Protein AF-A0A959CZE5-F1 (afdb_monomer)

Sequence (117 aa):
MIVQFNRFPALAFFLISHFCFGQGYTNWITGDTADVQPDTLLPGIVLAGGGGDNDMAMQWMLSRAGGGDVVVIRASGSDGYNPYFYSELNVTVNSVETFRFESSAASTDPYVINRIR

Structure (mmCIF, N/CA/C/O backbone):
data_AF-A0A959CZE5-F1
#
_entry.id   AF-A0A959CZE5-F1
#
loop_
_atom_site.group_PDB
_atom_site.id
_at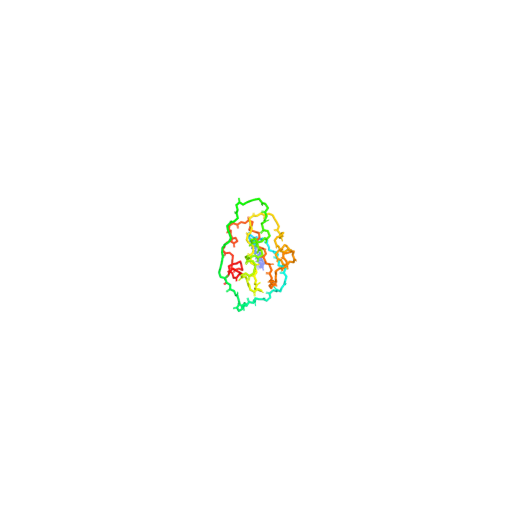om_site.type_symbol
_atom_site.label_atom_id
_atom_site.label_alt_id
_atom_site.label_comp_id
_atom_site.label_asym_id
_atom_site.label_entity_id
_atom_site.label_seq_id
_atom_site.pdbx_PDB_ins_code
_atom_site.Cartn_x
_atom_site.Cartn_y
_atom_site.Cartn_z
_atom_site.occupancy
_atom_site.B_iso_or_equiv
_atom_site.auth_seq_id
_atom_site.auth_comp_id
_atom_site.auth_asym_id
_atom_site.auth_atom_id
_atom_site.pdbx_PDB_model_num
ATOM 1 N N . MET A 1 1 ? -76.801 35.133 6.680 1.00 41.41 1 MET A N 1
ATOM 2 C CA . MET A 1 1 ? -76.519 34.216 7.807 1.00 41.41 1 MET A CA 1
ATOM 3 C C . MET A 1 1 ? -75.661 33.075 7.274 1.00 41.41 1 MET A C 1
ATOM 5 O O . MET A 1 1 ? -75.987 32.607 6.193 1.00 41.41 1 MET A O 1
ATOM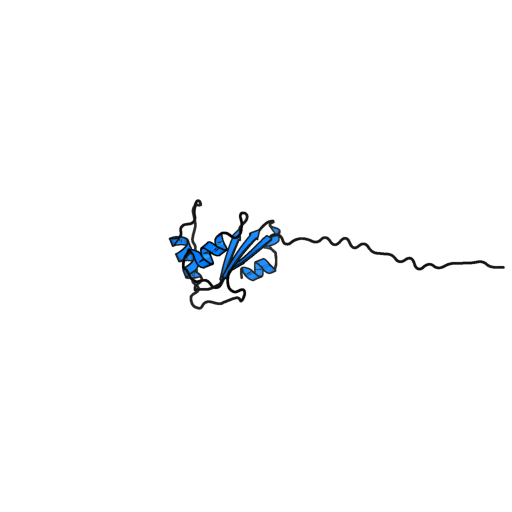 9 N N . ILE A 1 2 ? -74.629 32.663 8.035 1.00 39.00 2 ILE A N 1
ATOM 10 C CA . ILE A 1 2 ? -73.603 31.614 7.770 1.00 39.00 2 ILE A CA 1
ATOM 11 C C . ILE A 1 2 ? -72.404 32.146 6.940 1.00 39.00 2 ILE A C 1
ATOM 13 O O . ILE A 1 2 ? -72.552 32.360 5.746 1.00 39.00 2 ILE A O 1
ATOM 17 N N . VAL A 1 3 ? -71.312 32.675 7.525 1.00 38.94 3 VAL A N 1
ATOM 18 C CA . VAL A 1 3 ? -70.200 32.122 8.362 1.00 38.94 3 VAL A CA 1
ATOM 19 C C . VAL A 1 3 ? -69.025 31.570 7.518 1.00 38.94 3 VAL A C 1
ATOM 21 O O . VAL A 1 3 ? -69.223 30.758 6.623 1.00 38.94 3 VAL A O 1
ATOM 24 N N . GLN A 1 4 ? -67.815 32.075 7.825 1.00 47.50 4 GLN A N 1
ATOM 25 C CA . GLN A 1 4 ? -66.475 31.763 7.278 1.00 47.50 4 GLN A CA 1
ATOM 26 C C . GLN A 1 4 ? -66.137 30.261 7.237 1.00 47.50 4 GLN A C 1
ATOM 28 O O . GLN A 1 4 ? -66.680 29.519 8.038 1.00 47.50 4 GLN A O 1
ATOM 33 N N . PHE A 1 5 ? -65.126 29.855 6.449 1.00 44.06 5 PHE A N 1
ATOM 34 C CA . PHE A 1 5 ? -63.947 29.150 6.995 1.00 44.06 5 PHE A CA 1
ATOM 35 C C . PHE A 1 5 ? -62.761 29.132 6.007 1.00 44.06 5 PHE A C 1
ATOM 37 O O . PHE A 1 5 ? -62.839 28.567 4.918 1.00 44.06 5 PHE A O 1
ATOM 44 N N . ASN A 1 6 ? -61.645 29.733 6.436 1.00 51.19 6 ASN A N 1
ATOM 45 C CA . ASN A 1 6 ? -60.310 29.603 5.845 1.00 51.19 6 ASN A CA 1
ATOM 46 C C . ASN A 1 6 ? -59.882 28.131 5.786 1.00 51.19 6 ASN A C 1
ATOM 48 O O . ASN A 1 6 ? -60.014 27.417 6.781 1.00 51.19 6 ASN A O 1
ATOM 52 N N . ARG A 1 7 ? -59.246 27.710 4.688 1.00 55.41 7 ARG A N 1
ATOM 53 C CA . ARG A 1 7 ? -58.388 26.518 4.684 1.00 55.41 7 ARG A CA 1
ATOM 54 C C . ARG A 1 7 ? -57.014 26.867 4.124 1.00 55.41 7 ARG A C 1
ATOM 56 O O . ARG A 1 7 ? -56.790 26.845 2.921 1.00 55.41 7 ARG A O 1
ATOM 63 N N . PHE A 1 8 ? -56.112 27.209 5.041 1.00 56.47 8 PHE A N 1
ATOM 64 C CA . PHE A 1 8 ? -54.669 27.183 4.819 1.00 56.47 8 PHE A CA 1
ATOM 65 C C . PHE A 1 8 ? -54.232 25.726 4.591 1.00 56.47 8 PHE A C 1
ATOM 67 O O . PHE A 1 8 ? -54.551 24.884 5.435 1.00 56.47 8 PHE A O 1
ATOM 74 N N . PRO A 1 9 ? -53.501 25.387 3.516 1.00 53.44 9 PRO A N 1
ATOM 75 C CA . PRO A 1 9 ? -52.810 24.111 3.462 1.00 53.44 9 PRO A CA 1
ATOM 76 C C . PRO A 1 9 ? -51.580 24.206 4.374 1.00 53.44 9 PRO A C 1
ATOM 78 O O . PRO A 1 9 ? -50.679 25.014 4.149 1.00 53.44 9 PRO A O 1
ATOM 81 N N . ALA A 1 10 ? -51.568 23.412 5.443 1.00 55.50 10 ALA A N 1
ATOM 82 C CA . ALA A 1 10 ? -50.408 23.256 6.307 1.00 55.50 10 ALA A CA 1
ATOM 83 C C . ALA A 1 10 ? -49.283 22.570 5.515 1.00 55.50 10 ALA A C 1
ATOM 85 O O . ALA A 1 10 ? -49.366 21.385 5.195 1.00 55.50 10 ALA A O 1
ATOM 86 N N . LEU A 1 11 ? -48.245 23.331 5.171 1.00 57.84 11 LEU A N 1
ATOM 87 C CA . LEU A 1 11 ? -47.020 22.827 4.561 1.00 57.84 11 LEU A CA 1
ATOM 88 C C . LEU A 1 11 ? -46.191 22.134 5.655 1.00 57.84 11 LEU A C 1
ATOM 90 O O . LEU A 1 11 ? -45.471 22.784 6.410 1.00 57.84 11 LEU A O 1
ATOM 94 N N . ALA A 1 12 ? -46.339 20.817 5.792 1.00 61.09 12 ALA A N 1
ATOM 95 C CA . ALA A 1 12 ? -45.531 20.017 6.708 1.00 61.09 12 ALA A CA 1
ATOM 9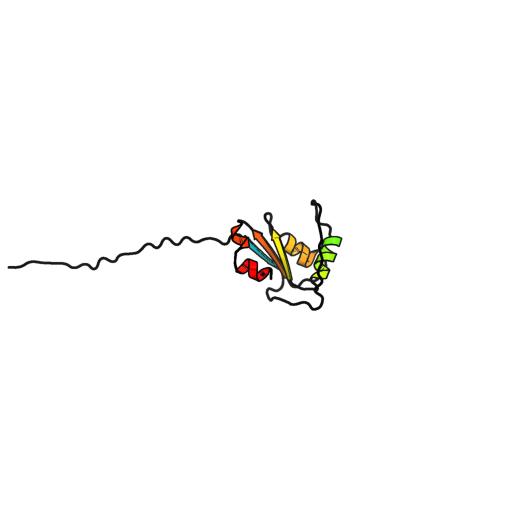6 C C . ALA A 1 12 ? -44.121 19.828 6.120 1.00 61.09 12 ALA A C 1
ATOM 98 O O . ALA A 1 12 ? -43.913 19.016 5.221 1.00 61.09 12 ALA A O 1
ATOM 99 N N . PHE A 1 13 ? -43.152 20.599 6.614 1.00 60.78 13 PHE A N 1
ATOM 100 C CA . PHE A 1 13 ? -41.740 20.463 6.262 1.00 60.78 13 PHE A CA 1
ATOM 101 C C . PHE A 1 13 ? -41.118 19.348 7.119 1.00 60.78 13 PHE A C 1
ATOM 103 O O . PHE A 1 13 ? -40.814 19.551 8.294 1.00 60.78 13 PHE A O 1
ATOM 110 N N . PHE A 1 14 ? -40.979 18.144 6.558 1.00 61.31 14 PHE A N 1
ATOM 111 C CA . PHE A 1 14 ? -40.265 17.039 7.206 1.00 61.31 14 PHE A CA 1
ATOM 112 C C . PHE A 1 14 ? -38.759 17.356 7.216 1.00 61.31 14 PHE A C 1
ATOM 114 O O . PHE A 1 14 ? -38.081 17.248 6.196 1.00 61.31 14 PHE A O 1
ATOM 121 N N . LEU A 1 15 ? -38.227 17.755 8.373 1.00 62.38 15 LEU A N 1
ATOM 122 C CA . LEU A 1 15 ? -36.785 17.834 8.622 1.00 62.38 15 LEU A CA 1
ATOM 123 C C . LEU A 1 15 ? -36.235 16.406 8.734 1.00 62.38 15 LEU A C 1
ATOM 125 O O . LEU A 1 15 ? -36.214 15.814 9.809 1.00 62.38 15 LEU A O 1
ATOM 129 N N . ILE A 1 16 ? -35.821 15.832 7.604 1.00 69.56 16 ILE A N 1
ATOM 130 C CA . ILE A 1 16 ? -35.059 14.581 7.591 1.00 69.56 16 ILE A CA 1
ATOM 131 C C . ILE A 1 16 ? -33.645 14.911 8.074 1.00 69.56 16 ILE A C 1
ATOM 133 O O . ILE A 1 16 ? -32.843 15.505 7.348 1.00 69.56 16 ILE A O 1
ATOM 137 N N . SER A 1 17 ? -33.345 14.542 9.318 1.00 66.88 17 SER A N 1
ATOM 138 C CA . SER A 1 17 ? -31.985 14.541 9.852 1.00 66.88 17 SER A CA 1
ATOM 139 C C . SER A 1 17 ? -31.155 13.528 9.064 1.00 66.88 17 SER A C 1
ATOM 141 O O . SER A 1 17 ? -31.270 12.322 9.269 1.00 66.88 17 SER A O 1
ATOM 143 N N . HIS A 1 18 ? -30.343 14.009 8.125 1.00 61.53 18 HIS A N 1
ATOM 144 C CA . HIS A 1 18 ? -29.396 13.164 7.411 1.00 61.53 18 HIS A CA 1
ATOM 145 C C . HIS A 1 18 ? -28.227 12.865 8.350 1.00 61.53 18 HIS A C 1
ATOM 147 O O . HIS A 1 18 ? -27.381 13.726 8.591 1.00 61.53 18 HIS A O 1
ATOM 153 N N . PHE A 1 19 ? -28.177 11.647 8.886 1.00 62.66 19 PHE A N 1
ATOM 154 C CA . PHE A 1 19 ? -26.943 11.128 9.462 1.00 62.66 19 PHE A CA 1
ATOM 155 C C . PHE A 1 19 ? -25.956 10.909 8.315 1.00 62.66 19 PHE A C 1
ATOM 157 O O . PHE A 1 19 ? -26.038 9.920 7.592 1.00 62.66 19 PHE A O 1
ATOM 164 N N . CYS A 1 20 ? -25.053 11.867 8.113 1.00 62.72 20 CYS A N 1
ATOM 165 C CA . CYS A 1 20 ? -23.914 11.675 7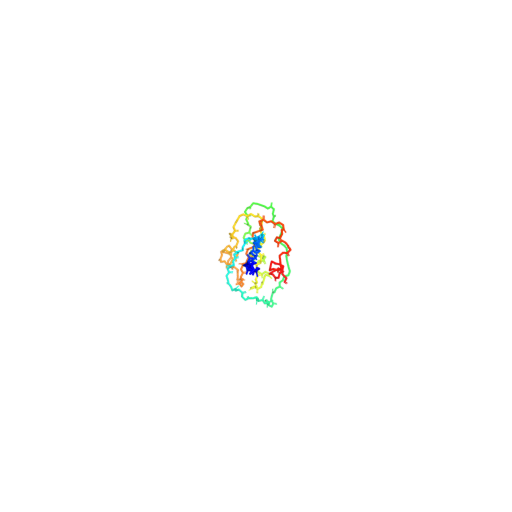.230 1.00 62.72 20 CYS A CA 1
ATOM 166 C C . CYS A 1 20 ? -22.888 10.832 7.993 1.00 62.72 20 CYS A C 1
ATOM 168 O O . CYS A 1 20 ? -22.193 11.336 8.875 1.00 62.72 20 CYS A O 1
ATOM 170 N N . PHE A 1 21 ? -22.843 9.533 7.709 1.00 68.19 21 PHE A N 1
ATOM 171 C CA . PHE A 1 21 ? -21.732 8.700 8.147 1.00 68.19 21 PHE A CA 1
ATOM 172 C C . PHE A 1 21 ? -20.550 8.983 7.221 1.00 68.19 21 PHE A C 1
ATOM 174 O O . PHE A 1 21 ? -20.629 8.749 6.018 1.00 68.19 21 PHE A O 1
ATOM 181 N N . GLY A 1 22 ? -19.474 9.538 7.780 1.00 73.88 22 GLY A N 1
ATOM 182 C CA . GLY A 1 22 ? -18.207 9.657 7.065 1.00 73.88 22 GLY A CA 1
ATOM 183 C C . GLY A 1 22 ? -17.590 8.279 6.825 1.00 73.88 22 GLY A C 1
ATOM 184 O O . GLY A 1 22 ? -17.834 7.344 7.590 1.00 73.88 22 GLY A O 1
ATOM 185 N N . GLN A 1 23 ? -16.781 8.162 5.772 1.00 87.88 23 GLN A N 1
ATOM 186 C CA . GLN A 1 23 ? -15.992 6.959 5.513 1.00 87.88 23 GLN A CA 1
ATOM 187 C C . GLN A 1 23 ? -15.106 6.618 6.721 1.00 87.88 23 GLN A C 1
ATOM 189 O O . GLN A 1 23 ? -14.529 7.497 7.362 1.00 87.88 23 GLN A O 1
ATOM 194 N N . GLY A 1 24 ? -14.989 5.328 7.034 1.00 94.94 24 GLY A N 1
ATOM 195 C CA . GLY A 1 24 ? -14.226 4.845 8.188 1.00 94.94 24 GLY A CA 1
ATOM 196 C C . GLY A 1 24 ? -12.704 4.872 8.007 1.00 94.94 24 GLY A C 1
ATOM 197 O O . GLY A 1 24 ? -12.006 4.265 8.819 1.00 94.94 24 GLY A O 1
ATOM 198 N N . TYR A 1 25 ? -12.196 5.496 6.942 1.00 97.06 25 TYR A N 1
ATOM 199 C CA . TYR A 1 25 ? -10.793 5.485 6.533 1.00 97.06 25 TYR A CA 1
ATOM 200 C C . TYR A 1 25 ? -10.394 6.783 5.815 1.00 97.06 25 TYR A C 1
ATOM 202 O O . TYR A 1 25 ? -11.235 7.530 5.320 1.00 97.06 25 TYR A O 1
ATOM 210 N N . THR A 1 26 ? -9.090 7.011 5.696 1.00 97.50 26 THR A N 1
ATOM 211 C CA . THR A 1 26 ? -8.492 7.950 4.733 1.00 97.50 26 THR A CA 1
ATOM 212 C C . THR A 1 26 ? -7.683 7.149 3.718 1.00 97.50 26 THR A C 1
ATOM 214 O O . THR A 1 26 ? -7.062 6.158 4.109 1.00 97.50 26 THR A O 1
ATOM 217 N N . ASN A 1 27 ? -7.687 7.533 2.440 1.00 97.31 27 ASN A N 1
ATOM 218 C CA . ASN A 1 27 ? -6.858 6.884 1.427 1.00 97.31 27 ASN A CA 1
ATOM 219 C C . ASN A 1 27 ? -6.023 7.867 0.600 1.00 97.31 27 ASN A C 1
ATOM 221 O O . ASN A 1 27 ? -6.380 9.034 0.441 1.00 97.31 27 ASN A O 1
ATOM 225 N N . TRP A 1 28 ? -4.908 7.358 0.079 1.00 98.38 28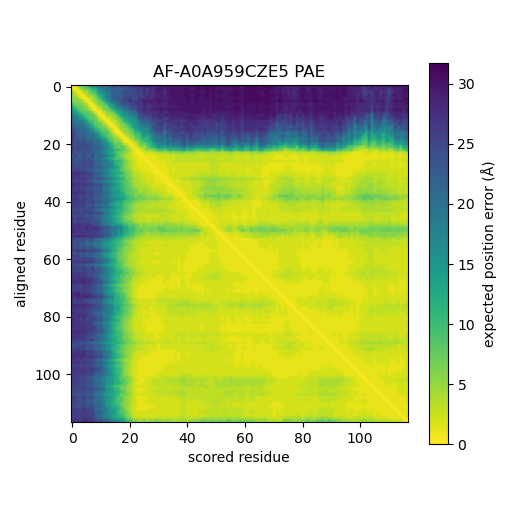 TRP A N 1
ATOM 226 C CA . TRP A 1 28 ? -3.984 8.066 -0.804 1.00 98.38 28 TRP A CA 1
ATOM 227 C C . TRP A 1 28 ? -3.505 7.123 -1.897 1.00 98.38 28 TRP A C 1
ATOM 229 O O . TRP A 1 28 ? -3.109 5.996 -1.601 1.00 98.38 28 TRP A O 1
ATOM 239 N N . ILE A 1 29 ? -3.491 7.597 -3.141 1.00 98.44 29 ILE A N 1
ATOM 240 C CA . ILE A 1 29 ? -3.056 6.820 -4.304 1.00 98.44 29 ILE A CA 1
ATOM 241 C C . ILE A 1 29 ? -1.873 7.524 -4.966 1.00 98.44 29 ILE A C 1
ATOM 243 O O . ILE A 1 29 ? -1.858 8.748 -5.111 1.00 98.44 29 ILE A O 1
ATOM 247 N N . THR A 1 30 ? -0.876 6.747 -5.373 1.00 98.69 30 THR A N 1
ATOM 248 C CA . THR A 1 30 ? 0.257 7.196 -6.186 1.00 98.69 30 THR A CA 1
ATOM 249 C C . THR A 1 30 ? 0.450 6.220 -7.337 1.00 98.69 30 THR A C 1
ATOM 251 O O . THR A 1 30 ? 0.496 5.021 -7.094 1.00 98.69 30 THR A O 1
ATOM 254 N N . GLY A 1 31 ? 0.567 6.723 -8.567 1.00 98.25 31 GLY A N 1
ATOM 255 C CA . GLY A 1 31 ? 0.673 5.900 -9.777 1.00 98.25 31 GLY A CA 1
ATOM 256 C C . GLY A 1 31 ? -0.594 5.922 -10.629 1.00 98.25 31 GLY A C 1
ATOM 257 O O . GLY A 1 31 ? -1.377 6.874 -10.548 1.00 98.25 31 GLY A O 1
ATOM 258 N N . ASP A 1 32 ? -0.767 4.899 -11.466 1.00 97.69 32 ASP A N 1
ATOM 259 C CA . ASP A 1 32 ? -1.974 4.741 -12.283 1.00 97.69 32 ASP A CA 1
ATOM 260 C C . ASP A 1 32 ? -3.156 4.279 -11.412 1.00 97.69 32 ASP A C 1
ATOM 262 O O . ASP A 1 32 ? -3.000 3.566 -10.430 1.00 97.69 32 ASP A O 1
ATOM 266 N N . THR A 1 33 ? -4.363 4.722 -11.740 1.00 95.69 33 THR A N 1
ATOM 267 C CA . THR A 1 33 ? -5.585 4.321 -11.022 1.00 95.69 33 THR A CA 1
ATOM 268 C C . THR A 1 33 ? -6.319 3.173 -11.707 1.00 95.69 33 THR A C 1
ATOM 270 O O . THR A 1 33 ? -7.217 2.581 -11.102 1.00 95.69 33 THR A O 1
ATOM 273 N N . ALA A 1 34 ? -5.953 2.863 -12.953 1.00 96.19 34 ALA A N 1
ATOM 274 C CA . ALA A 1 34 ? -6.435 1.691 -13.656 1.00 96.19 34 ALA A CA 1
ATOM 275 C C . ALA A 1 34 ? -5.794 0.427 -13.070 1.00 96.19 34 ALA A C 1
ATOM 277 O O . ALA A 1 34 ? -4.575 0.348 -12.934 1.00 96.19 34 ALA A O 1
ATOM 278 N N . ASP A 1 35 ? -6.644 -0.542 -12.742 1.00 94.12 35 ASP A N 1
ATOM 279 C CA . ASP A 1 35 ? -6.237 -1.866 -12.274 1.00 94.12 35 ASP A CA 1
ATOM 280 C C . ASP A 1 35 ? -5.455 -2.611 -13.363 1.00 94.12 35 ASP A C 1
ATOM 282 O O . ASP A 1 35 ? -5.830 -2.576 -14.544 1.00 94.12 35 ASP A O 1
ATOM 286 N N . VA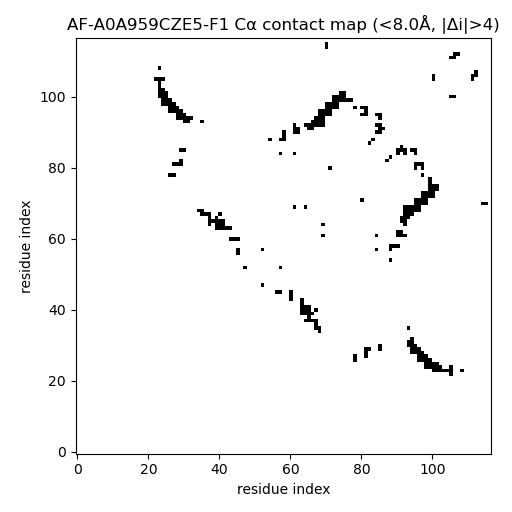L A 1 36 ? -4.377 -3.287 -12.967 1.00 96.19 36 VAL A N 1
ATOM 287 C CA . VAL A 1 36 ? -3.547 -4.081 -13.874 1.00 96.19 36 VAL A CA 1
ATOM 288 C C . VAL A 1 36 ? -3.354 -5.498 -13.352 1.00 96.19 36 VAL A C 1
ATOM 290 O O . VAL A 1 36 ? -3.076 -5.738 -12.181 1.00 96.19 36 VAL A O 1
ATOM 293 N N . GLN A 1 37 ? -3.414 -6.460 -14.271 1.00 94.25 37 GLN A N 1
ATOM 294 C CA . GLN A 1 37 ? -3.112 -7.855 -13.985 1.00 94.25 37 GLN A CA 1
ATOM 295 C C . GLN A 1 37 ? -1.725 -8.212 -14.548 1.00 94.25 37 GLN A C 1
ATOM 297 O O . GLN A 1 37 ? -1.610 -8.485 -15.743 1.00 94.25 37 GLN A O 1
ATOM 302 N N . PRO A 1 38 ? -0.657 -8.191 -13.729 1.00 94.75 38 PRO A N 1
ATOM 303 C CA . PRO A 1 38 ? 0.691 -8.482 -14.201 1.00 94.75 38 PRO A CA 1
ATOM 304 C C . PRO A 1 38 ? 0.893 -9.981 -14.461 1.00 94.75 38 PRO A C 1
ATOM 306 O O . PRO A 1 38 ? 0.545 -10.827 -13.635 1.00 94.75 38 PRO A O 1
ATOM 309 N N . ASP A 1 39 ? 1.553 -10.312 -15.574 1.00 93.50 39 ASP A N 1
ATOM 310 C CA . ASP A 1 39 ? 1.864 -11.697 -15.970 1.00 93.50 39 ASP A CA 1
ATOM 311 C C . ASP A 1 39 ? 2.836 -12.407 -15.008 1.00 93.50 39 ASP A C 1
ATOM 313 O O . ASP A 1 39 ? 2.970 -13.632 -15.023 1.00 93.50 39 ASP A O 1
ATOM 317 N N . THR A 1 40 ? 3.552 -11.640 -14.182 1.00 95.12 40 THR A N 1
ATOM 318 C CA . THR A 1 40 ? 4.643 -12.110 -13.316 1.00 95.12 40 THR A CA 1
ATOM 319 C C . THR A 1 40 ? 4.316 -12.014 -11.823 1.00 95.12 40 THR A C 1
ATOM 321 O O . THR A 1 40 ? 5.229 -12.060 -10.998 1.00 95.12 40 THR A O 1
ATOM 324 N N . LEU A 1 41 ? 3.032 -11.907 -11.455 1.00 96.06 41 LEU A N 1
ATOM 325 C CA . LEU A 1 41 ? 2.603 -11.908 -10.053 1.00 96.06 41 LEU A CA 1
ATOM 326 C C . LEU A 1 41 ? 3.017 -13.209 -9.348 1.00 96.06 41 LEU A C 1
ATOM 328 O O . LEU A 1 41 ? 2.673 -14.307 -9.789 1.00 96.06 41 LEU A O 1
ATOM 332 N N . LEU A 1 42 ? 3.715 -13.096 -8.216 1.00 97.75 42 LEU A N 1
ATOM 333 C CA . LEU A 1 42 ? 4.166 -14.240 -7.421 1.00 97.75 42 LEU A CA 1
ATOM 334 C C . LEU A 1 42 ? 3.679 -14.137 -5.966 1.00 97.75 42 LEU A C 1
ATOM 336 O O . LEU A 1 42 ? 3.775 -13.078 -5.353 1.00 97.75 42 LEU A O 1
ATOM 340 N N . PRO A 1 43 ? 3.230 -15.234 -5.333 1.00 96.81 43 PRO A N 1
ATOM 341 C CA . PRO A 1 43 ? 2.887 -15.212 -3.913 1.00 96.81 43 PRO A CA 1
ATOM 342 C C . PRO A 1 43 ? 4.151 -15.114 -3.049 1.00 96.81 43 PRO A C 1
ATOM 344 O O . PRO A 1 43 ? 5.181 -15.701 -3.379 1.00 96.81 43 PRO A O 1
ATOM 347 N N . GLY A 1 44 ? 4.093 -14.422 -1.913 1.00 96.38 44 GLY A N 1
ATOM 348 C CA . GLY A 1 44 ? 5.195 -14.347 -0.953 1.00 96.38 44 GLY A CA 1
ATOM 349 C C . GLY A 1 44 ? 4.792 -13.620 0.324 1.00 96.38 44 GLY A C 1
ATOM 350 O O . GLY A 1 44 ? 3.822 -12.872 0.330 1.00 96.38 44 GLY A O 1
ATOM 351 N N . ILE A 1 45 ? 5.521 -13.866 1.413 1.00 97.81 45 ILE A N 1
ATOM 352 C CA . ILE A 1 45 ? 5.255 -13.251 2.718 1.00 97.81 45 ILE A CA 1
ATOM 353 C C . ILE A 1 45 ? 6.569 -12.728 3.291 1.00 97.81 45 ILE A C 1
ATOM 355 O O . ILE A 1 45 ? 7.565 -13.451 3.323 1.00 97.81 45 ILE A O 1
ATOM 359 N N . VAL A 1 46 ? 6.540 -11.488 3.777 1.00 97.44 46 VAL A N 1
ATOM 360 C CA . VAL A 1 46 ? 7.568 -10.913 4.648 1.00 97.44 46 VAL A CA 1
ATOM 361 C C . VAL A 1 46 ? 6.958 -10.731 6.034 1.00 97.44 46 VAL A C 1
ATOM 363 O O . VAL A 1 46 ? 5.897 -10.128 6.169 1.00 97.44 46 VAL A O 1
ATOM 366 N N . LEU A 1 47 ? 7.631 -11.240 7.067 1.00 97.50 47 LEU A N 1
ATOM 367 C CA . LEU A 1 47 ? 7.283 -10.978 8.462 1.00 97.50 47 LEU A CA 1
ATOM 368 C C . LEU A 1 47 ? 8.359 -10.075 9.072 1.00 97.50 47 LEU A C 1
ATOM 370 O O . LEU A 1 47 ? 9.474 -10.525 9.332 1.00 97.50 47 LEU A O 1
ATOM 374 N N . ALA A 1 48 ? 8.032 -8.799 9.270 1.00 95.75 48 ALA A N 1
ATOM 375 C CA . ALA A 1 48 ? 8.941 -7.813 9.848 1.00 95.75 48 ALA A CA 1
ATOM 376 C C . ALA A 1 48 ? 8.808 -7.767 11.380 1.00 95.75 48 ALA A C 1
ATOM 378 O O . ALA A 1 48 ? 7.703 -7.766 11.918 1.00 95.75 48 ALA A O 1
ATOM 379 N N . GLY A 1 49 ? 9.937 -7.703 12.090 1.00 95.69 49 GLY A N 1
ATOM 380 C CA . GLY A 1 49 ? 9.980 -7.704 13.561 1.00 95.69 49 GLY A CA 1
ATOM 381 C C . GLY A 1 49 ? 9.675 -6.357 14.234 1.00 95.69 49 GLY A C 1
ATOM 382 O O . GLY A 1 49 ? 9.716 -6.277 15.459 1.00 95.69 49 GLY A O 1
ATOM 383 N N . GLY A 1 50 ? 9.384 -5.310 13.457 1.00 91.75 50 GLY A N 1
ATOM 384 C CA . GLY A 1 50 ? 9.267 -3.930 13.934 1.00 91.75 50 GLY A CA 1
ATOM 385 C C . GLY A 1 50 ? 10.606 -3.179 13.952 1.00 91.75 50 GLY A C 1
ATOM 386 O O . GLY A 1 50 ? 11.674 -3.772 13.809 1.00 91.75 50 GLY A O 1
ATOM 387 N N . GLY A 1 51 ? 10.537 -1.855 14.110 1.00 93.94 51 GLY A N 1
ATOM 388 C CA . GLY A 1 51 ? 11.666 -0.943 13.895 1.00 93.94 51 GLY A CA 1
ATOM 389 C C . GLY A 1 51 ? 11.538 -0.215 12.557 1.00 93.94 51 GLY A C 1
ATOM 390 O O . GLY A 1 51 ? 10.425 0.062 12.119 1.00 93.94 51 GLY A O 1
ATOM 391 N N . GLY A 1 52 ? 12.669 0.116 11.934 1.00 94.00 52 GLY A N 1
ATOM 392 C CA . GLY A 1 52 ? 12.681 0.620 10.560 1.00 94.00 52 GLY A CA 1
ATOM 393 C C . GLY A 1 52 ? 12.429 -0.495 9.543 1.00 94.00 52 GLY A C 1
ATOM 394 O O . GLY A 1 52 ? 12.692 -1.668 9.823 1.00 94.00 52 GLY A O 1
ATOM 395 N N . ASP A 1 53 ? 11.942 -0.120 8.364 1.00 95.56 53 ASP A N 1
ATOM 396 C CA . ASP A 1 53 ? 11.754 -1.049 7.254 1.00 95.56 53 ASP A CA 1
ATOM 397 C C . ASP A 1 53 ? 13.109 -1.549 6.715 1.00 95.56 53 ASP A C 1
ATOM 399 O O . ASP A 1 53 ? 14.116 -0.838 6.726 1.00 95.56 53 ASP A O 1
ATOM 403 N N . ASN A 1 54 ? 13.153 -2.809 6.269 1.00 97.25 54 ASN A N 1
ATOM 404 C CA . ASN A 1 54 ? 14.333 -3.386 5.627 1.00 97.25 54 ASN A CA 1
ATOM 405 C C . ASN A 1 54 ? 14.179 -3.300 4.106 1.00 97.25 54 ASN A C 1
ATOM 407 O O . ASN A 1 54 ? 13.400 -4.061 3.527 1.00 97.25 54 ASN A O 1
ATOM 411 N N . ASP A 1 55 ? 14.957 -2.425 3.470 1.00 98.06 55 ASP A N 1
ATOM 412 C CA . ASP A 1 55 ? 14.844 -2.144 2.033 1.00 98.06 55 ASP A CA 1
ATOM 413 C C . ASP A 1 55 ? 14.944 -3.399 1.166 1.00 98.06 55 ASP A C 1
ATOM 415 O O . ASP A 1 55 ? 14.131 -3.585 0.269 1.00 98.06 55 ASP A O 1
ATOM 419 N N . MET A 1 56 ? 15.877 -4.312 1.455 1.00 98.19 56 MET A N 1
ATOM 420 C CA . MET A 1 56 ? 16.037 -5.537 0.660 1.00 98.19 56 MET A CA 1
ATOM 421 C C . MET A 1 56 ? 14.812 -6.453 0.762 1.00 98.19 56 MET A C 1
ATOM 423 O O . MET A 1 56 ? 14.397 -7.053 -0.230 1.00 98.19 56 MET A O 1
ATOM 427 N N . ALA A 1 57 ? 14.213 -6.563 1.951 1.00 98.06 57 ALA A N 1
ATOM 428 C CA . ALA A 1 57 ? 12.995 -7.342 2.143 1.00 98.06 57 ALA A CA 1
ATOM 429 C C . ALA A 1 57 ? 11.797 -6.700 1.427 1.00 98.06 57 ALA A C 1
ATOM 431 O O . ALA A 1 57 ? 11.008 -7.409 0.800 1.00 98.06 57 ALA A O 1
ATOM 432 N N . MET A 1 58 ? 11.677 -5.370 1.481 1.00 98.31 58 MET A N 1
ATOM 433 C CA . MET A 1 58 ? 10.609 -4.636 0.798 1.00 98.31 58 MET A CA 1
ATOM 434 C C . MET A 1 58 ? 10.775 -4.685 -0.721 1.00 98.31 58 MET A C 1
ATOM 436 O O . MET A 1 58 ? 9.815 -4.984 -1.420 1.00 98.31 58 MET A O 1
ATOM 440 N N . GLN A 1 59 ? 11.990 -4.523 -1.244 1.00 98.50 59 GLN A N 1
ATOM 441 C CA . GLN A 1 59 ? 12.294 -4.705 -2.667 1.00 98.50 59 GLN A CA 1
ATOM 442 C C . GLN A 1 59 ? 11.935 -6.111 -3.145 1.00 98.50 59 GLN A C 1
ATOM 444 O O . GLN A 1 59 ? 11.296 -6.272 -4.184 1.00 98.50 59 GLN A O 1
ATOM 449 N N . TRP A 1 60 ? 12.296 -7.140 -2.373 1.00 98.38 60 TRP A N 1
ATOM 450 C CA . TRP A 1 60 ? 11.922 -8.516 -2.687 1.00 98.38 60 TRP A CA 1
ATOM 451 C C . TRP A 1 60 ? 10.401 -8.695 -2.716 1.00 98.38 60 TRP A C 1
ATOM 453 O O . TRP A 1 60 ? 9.885 -9.318 -3.642 1.00 98.38 60 TRP A O 1
ATOM 463 N N . MET A 1 61 ? 9.676 -8.119 -1.754 1.00 98.31 61 MET A N 1
ATOM 464 C CA . MET A 1 61 ? 8.212 -8.169 -1.713 1.00 98.31 61 MET A CA 1
ATOM 465 C C . MET A 1 61 ? 7.592 -7.451 -2.918 1.00 98.31 61 MET A C 1
ATOM 467 O O . MET A 1 61 ? 6.763 -8.037 -3.605 1.00 98.31 61 MET A O 1
ATOM 471 N N . LEU A 1 62 ? 8.027 -6.225 -3.216 1.00 98.31 62 LEU A N 1
ATOM 472 C CA . LEU A 1 62 ? 7.529 -5.441 -4.349 1.00 98.31 62 LEU A CA 1
ATOM 473 C C . LEU A 1 62 ? 7.833 -6.117 -5.688 1.00 98.31 62 LEU A C 1
ATOM 475 O O . LEU A 1 62 ? 6.990 -6.112 -6.577 1.00 98.31 62 LEU A O 1
ATOM 479 N N . SER A 1 63 ? 8.984 -6.783 -5.827 1.00 98.19 63 SER A N 1
ATOM 480 C CA . SER A 1 63 ? 9.31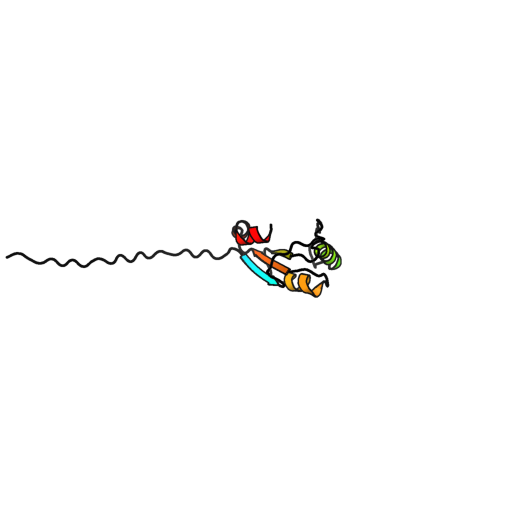6 -7.512 -7.060 1.00 98.19 63 SER A CA 1
ATOM 481 C C . SER A 1 63 ? 8.312 -8.625 -7.370 1.00 98.19 63 SER A C 1
ATOM 483 O O . SER A 1 63 ? 8.072 -8.940 -8.533 1.00 98.19 63 SER A O 1
ATOM 485 N N . ARG A 1 64 ? 7.673 -9.187 -6.335 1.00 98.19 64 ARG A N 1
ATOM 486 C CA . ARG A 1 64 ? 6.624 -10.195 -6.487 1.00 98.19 64 ARG A CA 1
ATOM 487 C C . ARG A 1 64 ? 5.291 -9.623 -6.951 1.00 98.19 64 ARG A C 1
ATOM 489 O O . ARG A 1 64 ? 4.506 -10.387 -7.499 1.00 98.19 64 ARG A O 1
ATOM 496 N N . ALA A 1 65 ? 5.057 -8.319 -6.786 1.00 97.12 65 ALA A N 1
ATOM 497 C CA . ALA A 1 65 ? 3.912 -7.645 -7.394 1.00 97.12 65 ALA A CA 1
ATOM 498 C C . ALA A 1 65 ? 4.014 -7.623 -8.928 1.00 97.12 65 ALA A C 1
ATOM 500 O O . ALA A 1 65 ? 3.018 -7.374 -9.591 1.00 97.12 65 ALA A O 1
ATOM 501 N N . GLY A 1 66 ? 5.193 -7.885 -9.512 1.00 97.38 66 GLY A N 1
ATOM 502 C CA . GLY A 1 66 ? 5.348 -8.049 -10.960 1.00 97.38 66 GLY A CA 1
ATOM 503 C C . GLY A 1 66 ? 5.048 -6.786 -11.772 1.00 97.38 66 GLY A C 1
ATOM 504 O O . GLY A 1 66 ? 4.690 -6.884 -12.941 1.00 97.38 66 GLY A O 1
ATOM 505 N N . GLY A 1 67 ? 5.157 -5.603 -11.157 1.00 97.62 67 GLY A N 1
ATOM 506 C CA . GLY A 1 67 ? 4.719 -4.344 -11.762 1.00 97.62 67 GLY A CA 1
ATOM 507 C C . GLY A 1 67 ? 3.237 -4.023 -11.557 1.00 97.62 67 GLY A C 1
ATOM 508 O O . GLY A 1 67 ? 2.760 -3.074 -12.162 1.00 97.62 67 GLY A O 1
ATOM 509 N N . GLY A 1 68 ? 2.515 -4.789 -10.734 1.00 97.75 68 GLY A N 1
ATOM 510 C CA . GLY A 1 68 ? 1.106 -4.560 -10.415 1.00 97.75 68 GLY A CA 1
ATOM 511 C C . GLY A 1 68 ? 0.850 -3.505 -9.344 1.00 97.75 68 GLY A C 1
ATOM 512 O O . GLY A 1 68 ? 1.728 -2.712 -8.998 1.00 97.75 68 GLY A O 1
ATOM 513 N N . ASP A 1 69 ? -0.371 -3.522 -8.820 1.00 98.06 69 ASP A N 1
ATOM 514 C CA . ASP A 1 69 ? -0.850 -2.614 -7.780 1.00 98.06 69 ASP A CA 1
ATOM 515 C C . ASP A 1 69 ? -0.480 -3.092 -6.370 1.00 98.06 69 ASP A C 1
ATOM 517 O O . ASP A 1 69 ? -0.518 -4.284 -6.056 1.00 98.06 69 ASP A O 1
ATOM 521 N N . VAL A 1 70 ? -0.126 -2.149 -5.495 1.00 98.25 70 VAL A N 1
ATOM 522 C CA . VAL A 1 70 ? 0.243 -2.416 -4.101 1.00 98.25 70 VAL A CA 1
ATOM 523 C C . VAL A 1 70 ? -0.732 -1.719 -3.168 1.00 98.25 70 VAL A C 1
ATOM 525 O O . VAL A 1 70 ? -0.845 -0.496 -3.162 1.00 98.25 70 VAL A O 1
ATOM 528 N N . VAL A 1 71 ? -1.390 -2.494 -2.310 1.00 98.25 71 VAL A N 1
ATOM 529 C CA . VAL A 1 71 ? -2.278 -1.963 -1.272 1.00 98.25 71 VAL A CA 1
ATOM 530 C C . VAL A 1 71 ? -1.586 -2.003 0.084 1.00 98.25 71 VAL A C 1
ATOM 532 O O . VAL A 1 71 ? -1.080 -3.039 0.516 1.00 98.25 71 VAL A O 1
ATOM 535 N N . VAL A 1 72 ? -1.604 -0.874 0.788 1.00 98.38 72 VAL A N 1
ATOM 536 C CA . VAL A 1 72 ? -1.057 -0.724 2.138 1.00 98.38 72 VAL A CA 1
ATOM 537 C C . VAL A 1 72 ? -2.198 -0.451 3.112 1.00 98.38 72 VAL A C 1
ATOM 539 O O . VAL A 1 72 ? -2.941 0.513 2.958 1.00 98.38 72 VAL A O 1
ATOM 542 N N . ILE A 1 73 ? -2.328 -1.271 4.156 1.00 97.88 73 ILE A N 1
ATOM 543 C CA . ILE A 1 73 ? -3.358 -1.101 5.190 1.00 97.88 73 ILE A CA 1
ATOM 544 C C . ILE A 1 73 ? -2.690 -0.652 6.489 1.00 97.88 73 ILE A C 1
ATOM 546 O O . ILE A 1 73 ? -1.821 -1.338 7.026 1.00 97.88 73 ILE A O 1
ATOM 550 N N . ARG A 1 74 ? -3.103 0.504 7.011 1.00 97.56 74 ARG A N 1
ATOM 551 C CA . ARG A 1 74 ? -2.553 1.122 8.224 1.00 97.56 74 ARG A CA 1
ATOM 552 C C . ARG A 1 74 ? -3.646 1.409 9.246 1.00 97.56 74 ARG A C 1
ATOM 554 O O . ARG A 1 74 ? -4.775 1.721 8.890 1.00 97.56 74 ARG A O 1
ATOM 561 N N . ALA A 1 75 ? -3.274 1.399 10.524 1.00 97.19 75 ALA A N 1
ATOM 562 C CA . ALA A 1 75 ? -4.123 1.853 11.633 1.00 97.19 75 ALA A CA 1
ATOM 563 C C . ALA A 1 75 ? -3.728 3.246 12.169 1.00 97.19 75 ALA A C 1
ATOM 565 O O . ALA A 1 75 ? -4.389 3.792 13.044 1.00 97.19 75 ALA A O 1
ATOM 5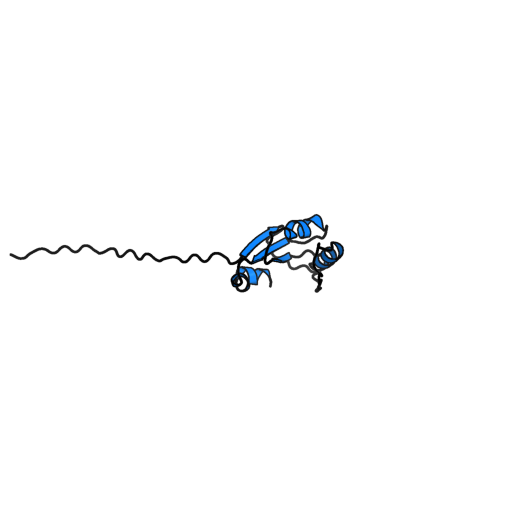66 N N . SER A 1 76 ? -2.610 3.808 11.698 1.00 96.38 76 SER A N 1
ATOM 567 C CA . SER A 1 76 ? -2.078 5.103 12.135 1.00 96.38 76 SER A CA 1
ATOM 568 C C . SER A 1 76 ? -1.059 5.650 11.126 1.00 96.38 76 SER A C 1
ATOM 570 O O . SER A 1 76 ? -0.713 4.983 10.144 1.00 96.38 76 SER A O 1
ATOM 572 N N . GLY A 1 77 ? -0.557 6.862 11.372 1.00 96.38 77 GLY A N 1
ATOM 573 C CA . GLY A 1 77 ? 0.425 7.519 10.505 1.00 96.38 77 GLY A CA 1
ATOM 574 C C . GLY A 1 77 ? -0.220 8.178 9.285 1.00 96.38 77 GLY A C 1
ATOM 575 O O . GLY A 1 77 ? -1.336 8.676 9.382 1.00 96.38 77 GLY A O 1
ATOM 576 N N . SER A 1 78 ? 0.484 8.205 8.155 1.00 97.25 78 SER A N 1
ATOM 577 C CA . SER A 1 78 ? 0.021 8.772 6.874 1.00 97.25 78 SER A CA 1
ATOM 578 C C . SER A 1 78 ? 0.349 7.801 5.727 1.00 97.25 78 SER A C 1
ATOM 580 O O . SER A 1 78 ? 0.584 6.615 5.940 1.00 97.25 78 SER A O 1
ATOM 582 N N . ASP A 1 79 ? 0.436 8.312 4.518 1.00 97.75 79 ASP A N 1
ATOM 583 C CA . ASP A 1 79 ? 0.816 7.698 3.249 1.00 97.75 79 ASP A CA 1
ATOM 584 C C . ASP A 1 79 ? 2.326 7.503 3.033 1.00 97.75 79 ASP A C 1
ATOM 586 O O . ASP A 1 79 ? 2.758 7.338 1.904 1.00 97.75 79 ASP A O 1
ATOM 590 N N . GLY A 1 80 ? 3.158 7.477 4.081 1.00 97.81 80 GLY A N 1
ATOM 591 C CA . GLY A 1 80 ? 4.623 7.388 3.921 1.00 97.81 80 GLY A CA 1
ATOM 592 C C . GLY A 1 80 ? 5.134 6.184 3.107 1.00 97.81 80 GLY A C 1
ATOM 593 O O . GLY A 1 80 ? 6.231 6.244 2.566 1.00 97.81 80 GLY A O 1
ATOM 594 N N . TYR A 1 81 ? 4.336 5.118 2.971 1.00 98.06 81 TYR A N 1
ATOM 595 C CA . TYR A 1 81 ? 4.672 3.980 2.109 1.00 98.06 81 TYR A CA 1
ATOM 596 C C . TYR A 1 81 ? 4.477 4.264 0.616 1.00 98.06 81 TYR A C 1
ATOM 598 O O . TYR A 1 81 ? 5.128 3.616 -0.195 1.00 98.06 81 TYR A O 1
ATOM 606 N N . ASN A 1 82 ? 3.635 5.229 0.237 1.00 98.69 82 ASN A N 1
ATOM 607 C CA . ASN A 1 82 ? 3.413 5.587 -1.161 1.00 98.69 82 ASN A CA 1
ATOM 608 C C . ASN A 1 82 ? 4.715 6.017 -1.858 1.00 98.69 82 ASN A C 1
ATOM 610 O O . ASN A 1 82 ? 5.109 5.331 -2.799 1.00 98.69 82 ASN A O 1
ATOM 614 N N . PRO A 1 83 ? 5.428 7.079 -1.425 1.00 98.38 83 PRO A N 1
ATOM 615 C CA . PRO A 1 83 ? 6.680 7.467 -2.075 1.00 98.38 83 PRO A CA 1
ATOM 616 C C . PRO A 1 83 ? 7.776 6.403 -1.912 1.00 98.38 83 PRO A C 1
ATOM 618 O O . PRO A 1 83 ? 8.482 6.111 -2.885 1.00 98.38 83 PRO A O 1
ATOM 621 N N . TYR A 1 84 ? 7.852 5.758 -0.741 1.00 98.44 84 TYR A N 1
ATOM 622 C CA . TYR A 1 84 ? 8.839 4.720 -0.442 1.00 98.44 84 TYR A CA 1
ATOM 623 C C . TYR A 1 84 ? 8.742 3.525 -1.406 1.00 98.44 84 TYR A C 1
ATOM 625 O O . TYR A 1 84 ? 9.725 3.162 -2.054 1.00 98.44 84 TYR A O 1
ATOM 633 N N . PHE A 1 85 ? 7.545 2.954 -1.575 1.00 98.62 85 PHE A N 1
ATOM 634 C CA . PHE A 1 85 ? 7.319 1.815 -2.467 1.00 98.62 85 PHE A CA 1
ATOM 635 C C . PHE A 1 85 ? 7.267 2.204 -3.944 1.00 98.62 85 PHE A C 1
ATOM 637 O O . PHE A 1 85 ? 7.761 1.448 -4.775 1.00 98.62 85 PHE A O 1
ATOM 644 N N . TYR A 1 86 ? 6.696 3.364 -4.282 1.00 98.69 86 TYR A N 1
ATOM 645 C CA . TYR A 1 86 ? 6.521 3.764 -5.678 1.00 98.69 86 TYR A CA 1
ATOM 646 C C . TYR A 1 86 ? 7.820 4.264 -6.326 1.00 98.69 86 TYR A C 1
ATOM 648 O O . TYR A 1 86 ? 8.023 4.071 -7.522 1.00 98.69 86 TYR A O 1
ATOM 656 N N . SER A 1 87 ? 8.695 4.932 -5.563 1.00 97.88 87 SER A N 1
ATOM 657 C CA . SER A 1 87 ? 9.836 5.655 -6.144 1.00 97.88 87 SER A CA 1
ATOM 658 C C . SER A 1 87 ? 11.183 5.447 -5.453 1.00 97.88 87 SER A C 1
ATOM 660 O O . SER A 1 87 ? 12.203 5.453 -6.137 1.00 97.88 87 SER A O 1
ATOM 662 N N . GLU A 1 88 ? 11.234 5.238 -4.137 1.00 98.38 88 GLU A N 1
ATOM 663 C CA . GLU A 1 88 ? 12.514 5.244 -3.406 1.00 98.38 88 GLU A CA 1
ATOM 664 C C . GLU A 1 88 ? 13.245 3.895 -3.471 1.00 98.38 88 GLU A C 1
ATOM 666 O O . GLU A 1 88 ? 14.472 3.851 -3.569 1.00 98.38 88 GLU A O 1
ATOM 671 N N . LEU A 1 89 ? 12.504 2.782 -3.476 1.00 98.19 89 LEU A N 1
ATOM 672 C CA . LEU A 1 89 ? 13.085 1.436 -3.489 1.00 98.19 89 LEU A CA 1
ATOM 673 C 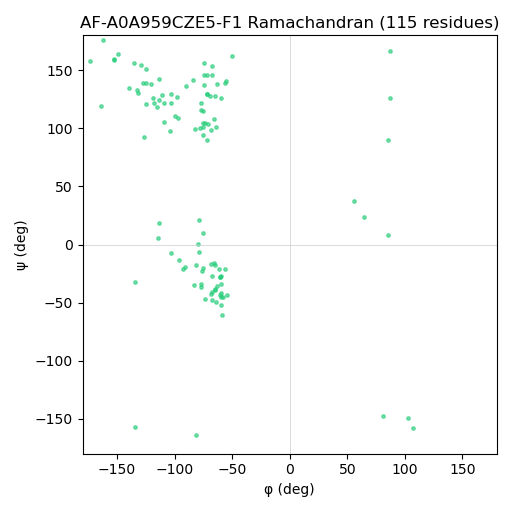C . LEU A 1 89 ? 13.586 0.964 -4.860 1.00 98.19 89 LEU A C 1
ATOM 675 O O . LEU A 1 89 ? 14.225 -0.087 -4.928 1.00 98.19 89 LEU A O 1
ATOM 679 N N . ASN A 1 90 ? 13.345 1.732 -5.929 1.00 97.50 90 ASN A N 1
ATOM 680 C CA . ASN A 1 90 ? 13.724 1.402 -7.309 1.00 97.50 90 ASN A CA 1
ATOM 681 C C . ASN A 1 90 ? 13.180 0.044 -7.802 1.00 97.50 90 ASN A C 1
ATOM 683 O O . ASN A 1 90 ? 13.855 -0.677 -8.538 1.00 97.50 90 ASN A O 1
ATOM 687 N N . VAL A 1 91 ? 11.950 -0.302 -7.410 1.00 98.19 91 VAL A N 1
ATOM 688 C CA . VAL A 1 91 ? 11.204 -1.451 -7.944 1.00 98.19 91 VAL A CA 1
ATOM 689 C C . VAL A 1 91 ? 9.937 -0.930 -8.602 1.00 98.19 91 VAL A C 1
ATOM 691 O O . VAL A 1 91 ? 9.174 -0.198 -7.983 1.00 98.19 91 VAL A O 1
ATOM 694 N N . THR A 1 92 ? 9.719 -1.283 -9.867 1.00 97.56 92 THR A N 1
ATOM 695 C CA . THR A 1 92 ? 8.549 -0.816 -10.616 1.00 97.56 92 THR A CA 1
ATOM 696 C C . THR A 1 92 ? 7.274 -1.492 -10.117 1.00 97.56 92 THR A C 1
ATOM 698 O O . THR A 1 92 ? 7.201 -2.718 -10.056 1.00 97.56 92 THR A O 1
ATOM 701 N N . VAL A 1 93 ? 6.268 -0.672 -9.822 1.00 98.31 93 VAL A N 1
ATOM 702 C CA . VAL A 1 93 ? 4.878 -1.041 -9.517 1.00 98.31 93 VAL A CA 1
ATOM 703 C C . VAL A 1 93 ? 3.948 -0.093 -10.281 1.00 98.31 93 VAL A C 1
ATOM 705 O O . VAL A 1 93 ? 4.367 1.011 -10.635 1.00 98.31 93 VAL A O 1
ATOM 708 N N . ASN A 1 94 ? 2.713 -0.506 -10.558 1.00 98.31 94 ASN A N 1
ATOM 709 C CA . ASN A 1 94 ? 1.727 0.314 -11.272 1.00 98.31 94 ASN A CA 1
ATOM 710 C C . ASN A 1 94 ? 1.189 1.436 -10.382 1.00 98.31 94 ASN A C 1
ATOM 712 O O . ASN A 1 94 ? 1.152 2.606 -10.774 1.00 98.31 94 ASN A O 1
ATOM 716 N N . SER A 1 95 ? 0.825 1.072 -9.152 1.00 98.50 95 SER A N 1
ATOM 717 C CA . SER A 1 95 ? 0.334 2.009 -8.155 1.00 98.50 95 SER A CA 1
ATOM 718 C C . SER A 1 95 ? 0.608 1.546 -6.731 1.00 98.50 95 SER A C 1
ATOM 720 O O . SER A 1 95 ? 0.845 0.366 -6.462 1.00 98.50 95 SER A O 1
ATOM 722 N N . VAL A 1 96 ? 0.573 2.503 -5.809 1.00 98.75 96 VAL A N 1
ATOM 723 C CA . VAL A 1 96 ? 0.522 2.257 -4.371 1.00 98.75 96 VAL A CA 1
ATOM 724 C C . VAL A 1 96 ? -0.690 2.991 -3.817 1.00 98.75 96 VAL A C 1
ATOM 726 O O . VAL A 1 96 ? -0.787 4.216 -3.931 1.00 98.75 96 VAL A O 1
ATOM 729 N N . GLU A 1 97 ? -1.606 2.254 -3.200 1.00 98.62 97 GLU A N 1
ATOM 730 C CA . GLU A 1 97 ? -2.744 2.813 -2.482 1.00 98.62 97 GLU A CA 1
ATOM 731 C C . GLU A 1 97 ? -2.657 2.490 -0.994 1.00 98.62 97 GLU A C 1
ATOM 733 O O . GLU A 1 97 ? -2.709 1.331 -0.581 1.00 98.62 97 GLU A O 1
ATOM 738 N N . THR A 1 98 ? -2.567 3.530 -0.169 1.00 98.62 98 THR A N 1
ATOM 739 C CA . THR A 1 98 ? -2.617 3.388 1.285 1.00 98.62 98 THR A CA 1
ATOM 740 C C . THR A 1 98 ? -4.020 3.671 1.788 1.00 98.62 98 THR A C 1
ATOM 742 O O . THR A 1 98 ? -4.537 4.763 1.573 1.00 98.62 98 THR A O 1
ATOM 745 N N . PHE A 1 99 ? -4.580 2.745 2.563 1.00 98.44 99 PHE A N 1
ATOM 746 C CA . PHE A 1 99 ? -5.733 2.965 3.427 1.00 98.44 99 PHE A CA 1
ATOM 747 C C . PHE A 1 99 ? -5.282 3.103 4.881 1.00 98.44 99 PHE A C 1
ATOM 749 O O . PHE A 1 99 ? -4.715 2.172 5.454 1.00 98.44 99 PHE A O 1
ATOM 756 N N . ARG A 1 100 ? -5.589 4.234 5.523 1.00 98.06 100 ARG A N 1
ATOM 757 C CA . ARG A 1 100 ? -5.511 4.384 6.982 1.00 98.06 100 ARG A CA 1
ATOM 758 C C . ARG A 1 100 ? -6.903 4.237 7.575 1.00 98.06 100 ARG A C 1
ATOM 760 O O . ARG A 1 100 ? -7.755 5.098 7.375 1.00 98.06 100 ARG A O 1
ATOM 767 N N . PHE A 1 101 ? -7.136 3.149 8.294 1.00 97.69 101 PHE A N 1
ATOM 768 C CA . PHE A 1 101 ? -8.414 2.883 8.940 1.00 97.69 101 PHE A CA 1
ATOM 769 C C . PHE A 1 101 ? -8.537 3.739 10.203 1.00 97.69 101 PHE A C 1
ATOM 771 O O . PHE A 1 101 ? -7.722 3.627 11.115 1.00 97.69 101 PHE A O 1
ATOM 778 N N . GLU A 1 102 ? -9.579 4.566 10.258 1.00 96.50 102 GLU A N 1
ATOM 779 C CA . GLU A 1 102 ? -9.947 5.380 11.428 1.00 96.50 102 GLU A CA 1
ATOM 780 C C . GLU A 1 102 ? -10.933 4.643 12.343 1.00 96.50 102 GLU A C 1
ATOM 782 O O . GLU A 1 102 ? -11.122 4.992 13.506 1.00 96.50 102 GLU A O 1
ATOM 787 N N . SER A 1 103 ? -11.604 3.622 11.806 1.00 95.31 103 SER A N 1
ATOM 788 C CA . SER A 1 103 ? -12.559 2.789 12.530 1.00 95.31 103 SER A CA 1
ATOM 789 C C . SER A 1 103 ? -12.633 1.387 11.928 1.00 95.31 103 SER A C 1
ATOM 791 O O . SER A 1 103 ? -12.332 1.180 10.752 1.00 95.31 103 SER A O 1
ATOM 793 N N . SER A 1 104 ? -13.110 0.417 12.712 1.00 95.12 104 SER A N 1
ATOM 794 C CA . SER A 1 104 ? -13.330 -0.954 12.234 1.00 95.12 104 SER A CA 1
ATOM 795 C C . SER A 1 104 ? -14.356 -1.048 11.099 1.00 95.12 104 SER A C 1
ATOM 797 O O . SER A 1 104 ? -14.304 -2.004 10.327 1.00 95.12 104 SER A O 1
ATOM 799 N N . ALA A 1 105 ? -15.239 -0.055 10.941 1.00 94.50 105 ALA A N 1
ATOM 800 C CA . ALA A 1 105 ? -16.227 -0.011 9.863 1.00 94.50 105 ALA A CA 1
ATOM 801 C C . ALA A 1 105 ? -15.588 -0.009 8.460 1.00 94.50 105 ALA A C 1
ATOM 803 O O . ALA A 1 105 ? -16.185 -0.536 7.525 1.00 94.50 105 ALA A O 1
ATOM 804 N N . ALA A 1 106 ? -14.356 0.499 8.318 1.00 96.25 106 ALA A N 1
ATOM 805 C CA . ALA A 1 106 ? -13.616 0.449 7.054 1.00 96.25 106 ALA A CA 1
ATOM 806 C C . ALA A 1 106 ? -13.352 -0.983 6.560 1.00 96.25 106 ALA A C 1
ATOM 808 O O . ALA A 1 106 ? -13.276 -1.210 5.358 1.00 96.25 106 ALA A O 1
ATOM 809 N N . SER A 1 107 ? -13.266 -1.967 7.465 1.00 95.25 107 SER A N 1
ATOM 810 C CA . SER A 1 107 ? -13.033 -3.373 7.091 1.00 95.25 107 SER A CA 1
ATOM 811 C C . SER A 1 107 ? -14.202 -4.020 6.342 1.00 95.25 107 SER A C 1
ATOM 813 O O . SER A 1 107 ? -14.029 -5.062 5.712 1.00 95.25 107 SER A O 1
ATOM 815 N N . THR A 1 108 ? -15.386 -3.406 6.400 1.00 95.62 108 THR A N 1
ATOM 816 C CA . THR A 1 108 ? -16.597 -3.856 5.705 1.00 95.62 108 THR A CA 1
ATOM 817 C C . THR A 1 108 ? -17.058 -2.875 4.631 1.00 95.62 108 THR A C 1
ATOM 819 O O . THR A 1 108 ? -18.137 -3.052 4.067 1.00 95.62 108 THR A O 1
ATOM 822 N N . ASP A 1 109 ? -16.277 -1.829 4.366 1.00 96.69 109 ASP A N 1
ATOM 823 C CA . ASP A 1 109 ? -16.603 -0.849 3.342 1.00 96.69 109 ASP A CA 1
ATOM 824 C C . ASP A 1 109 ? -16.483 -1.490 1.941 1.00 96.69 109 ASP A C 1
ATOM 826 O O . ASP A 1 109 ? -15.449 -2.096 1.632 1.00 96.69 109 ASP A O 1
ATOM 830 N N . PRO A 1 110 ? -17.516 -1.394 1.078 1.00 96.00 110 PRO A N 1
ATOM 831 C CA . PRO A 1 110 ? -17.491 -2.024 -0.239 1.00 96.00 110 PRO A CA 1
ATOM 832 C C . PRO A 1 110 ? -16.357 -1.539 -1.146 1.00 96.00 110 PRO A C 1
ATOM 834 O O . PRO A 1 110 ? -15.837 -2.335 -1.928 1.00 96.00 110 PRO A O 1
ATOM 837 N N . TYR A 1 111 ? -15.964 -0.265 -1.051 1.00 95.44 111 TYR A N 1
ATOM 838 C CA . TYR A 1 111 ? -14.867 0.279 -1.844 1.00 95.44 111 TYR A CA 1
ATOM 839 C C . TYR A 1 111 ? -13.540 -0.341 -1.411 1.00 95.44 111 TYR A C 1
ATOM 841 O O . TYR A 1 111 ? -12.813 -0.867 -2.249 1.00 95.44 111 TYR A O 1
ATOM 849 N N . VAL A 1 112 ? -13.269 -0.383 -0.103 1.00 96.88 112 VAL A N 1
ATOM 850 C CA . VAL A 1 112 ? -12.046 -0.994 0.446 1.00 96.88 112 VAL A CA 1
ATOM 851 C C . VAL A 1 112 ? -11.948 -2.473 0.068 1.00 96.88 112 VAL A C 1
ATOM 853 O O . VAL A 1 112 ? -10.907 -2.926 -0.401 1.00 96.88 112 VAL A O 1
ATOM 856 N N . ILE A 1 113 ? -13.044 -3.228 0.206 1.00 96.88 113 ILE A N 1
ATOM 857 C CA . ILE A 1 113 ? -13.084 -4.649 -0.170 1.00 96.88 113 ILE A CA 1
ATOM 858 C C . ILE A 1 113 ? -12.779 -4.837 -1.658 1.00 96.88 113 ILE A C 1
ATOM 860 O O . ILE A 1 113 ? -12.062 -5.770 -2.014 1.00 96.88 113 ILE A O 1
ATOM 864 N N . ASN A 1 114 ? -13.319 -3.976 -2.522 1.00 95.62 114 ASN A N 1
ATOM 865 C CA . ASN A 1 114 ? -13.084 -4.063 -3.959 1.00 95.62 114 ASN A CA 1
ATOM 866 C C . ASN A 1 114 ? -11.629 -3.762 -4.339 1.00 95.62 114 ASN A C 1
ATOM 868 O O . ASN A 1 114 ? -11.171 -4.259 -5.355 1.00 95.62 114 ASN A O 1
ATOM 872 N N . ARG A 1 115 ? -10.905 -2.965 -3.546 1.00 95.25 115 ARG A N 1
ATOM 873 C CA . ARG A 1 115 ? -9.491 -2.649 -3.803 1.00 95.25 115 ARG A CA 1
ATOM 874 C C . ARG A 1 115 ? -8.521 -3.731 -3.318 1.00 95.25 115 ARG A C 1
ATOM 876 O O . ARG A 1 115 ? -7.380 -3.734 -3.747 1.00 95.25 115 ARG A O 1
ATOM 883 N N . ILE A 1 116 ? -8.949 -4.633 -2.430 1.00 93.69 116 ILE A N 1
ATOM 884 C CA . ILE A 1 116 ? -8.104 -5.710 -1.869 1.00 93.69 116 ILE A CA 1
ATOM 885 C C . ILE A 1 116 ? -8.206 -7.023 -2.672 1.00 93.69 116 ILE A C 1
ATOM 887 O O . ILE A 1 116 ? -7.346 -7.893 -2.528 1.00 93.69 116 ILE A O 1
ATOM 891 N N . ARG A 1 117 ? -9.279 -7.207 -3.446 1.00 88.44 117 ARG A N 1
ATOM 892 C CA . ARG A 1 117 ? -9.584 -8.449 -4.176 1.00 88.44 117 ARG A CA 1
ATOM 893 C C . ARG A 1 117 ? -8.975 -8.460 -5.562 1.00 88.44 117 ARG A C 1
ATOM 895 O O . ARG A 1 117 ? -8.562 -9.571 -5.958 1.00 88.44 117 ARG A O 1
#

Foldseek 3Di:
DDDDDDDDDPPDDDPDPDPPDDAQKDKDKDADPDFDDAPQADDDDDDDPDDDDDLVSLLVVLVNCNQGEAEAEAQDDDVPVFCVSPPVSPRHHRMYMYIHGNDPVNVVDPVSVVVVD

Radius of gyration: 25.19 Å; Cα contacts (8 Å, |Δi|>4): 159; chains: 1; bounding box: 93×49×30 Å

Secondary structure (DSSP, 8-state):
-----------------------SEEEEEEE--S----TT---------SSS--HHHHHHHHHHTTT-EEEEEESSS-STHHHIIIIIS----SEEEEEEESSGGGGG-HHHHHHH-

pLDDT: mean 89.34, std 16.25, range [38.94, 98.75]

Solvent-accessible surface area (backbone atoms only — not comparable to full-atom values): 7579 Å² total; per-residue (Å²): 136,88,83,88,82,90,79,80,81,82,82,81,78,79,81,75,80,77,82,77,78,73,77,30,49,49,75,46,78,45,72,58,89,72,88,62,88,41,96,55,58,48,91,84,86,86,88,80,90,71,83,79,86,56,64,70,62,50,41,55,54,47,56,26,37,35,41,15,68,42,79,43,85,36,78,63,90,78,59,71,60,33,59,43,55,58,60,69,62,77,42,67,49,41,22,23,36,32,38,33,38,78,40,77,64,32,80,72,32,70,69,56,53,65,73,75,110

Mean predicted aligned error: 8.58 Å